Protein AF-A0A960K1B2-F1 (afdb_monomer_lite)

pLDDT: mean 84.86, std 21.16, range [22.41, 98.44]

Foldseek 3Di:
DDDDDDDDDDDDDDDDPDPDDDLVVLVVVLLVCLQVCVDPAAAFEPLVLVVQLVDLCPDDPVRHDDNVVSVCCCVVPVVVRHDYHACDPVLVVCLVVVCVVVVNDDPLSSVSRRLSRCLVVVAQEDEDPPQVSNVVSVVVNRHYYHSRRVVVVVVD

Sequence (156 aa):
MPVTGRAASTSPSTGWGGSGTCSSEAAQELFDEIAEGRLGDVHATWHCCLELYSVATRLPVEYRLSAELAARLLEEEIQTRFQIHGLPAAGRAGFFTSAAQDDVKGGRVHDFHIAEAARIGGARIVVTENRRHFSPLLRYGIRVVTAAELLKELSG

Structure (mmCIF, N/CA/C/O backbone):
data_AF-A0A960K1B2-F1
#
_entry.id   AF-A0A960K1B2-F1
#
loop_
_atom_site.group_PDB
_atom_site.id
_atom_site.type_symbol
_atom_site.label_atom_id
_atom_site.label_alt_id
_atom_site.label_comp_id
_atom_site.label_asym_id
_atom_site.label_entity_id
_atom_site.label_seq_id
_atom_site.pdbx_PDB_ins_code
_atom_site.Cartn_x
_atom_site.Cartn_y
_atom_site.Cartn_z
_atom_site.occupancy
_atom_site.B_iso_or_equiv
_atom_site.auth_seq_id
_atom_site.auth_comp_id
_atom_site.auth_asym_id
_atom_site.auth_atom_id
_atom_site.pdbx_PDB_model_num
ATOM 1 N N . MET A 1 1 ? -13.319 38.266 3.669 1.00 33.16 1 MET A N 1
ATOM 2 C CA . MET A 1 1 ? -13.815 38.253 2.276 1.00 33.16 1 MET A CA 1
ATOM 3 C C . MET A 1 1 ? -13.784 36.805 1.799 1.00 33.16 1 MET A C 1
ATOM 5 O O . MET A 1 1 ? -12.688 36.334 1.527 1.00 33.16 1 MET A O 1
ATOM 9 N N . PRO A 1 2 ? -14.899 36.053 1.800 1.00 32.31 2 PRO A N 1
ATOM 10 C CA . PRO A 1 2 ? -14.892 34.684 1.305 1.00 32.31 2 PRO A CA 1
ATOM 11 C C . PRO A 1 2 ? -15.179 34.693 -0.200 1.00 32.31 2 PRO A C 1
ATOM 13 O O . PRO A 1 2 ? -16.167 35.279 -0.639 1.00 32.31 2 PRO A O 1
ATOM 16 N N . VAL A 1 3 ? -14.324 34.045 -0.988 1.00 31.50 3 VAL A N 1
ATOM 17 C CA . VAL A 1 3 ? -14.675 33.661 -2.356 1.00 31.50 3 VAL A CA 1
ATOM 18 C C . VAL A 1 3 ? -15.148 32.219 -2.295 1.00 31.50 3 VAL A C 1
ATOM 20 O O . VAL A 1 3 ? -14.406 31.297 -1.973 1.00 31.50 3 VAL A O 1
ATOM 23 N N . THR A 1 4 ? -16.440 32.080 -2.539 1.00 36.56 4 THR A N 1
ATOM 24 C CA . THR A 1 4 ? -17.186 30.855 -2.794 1.00 36.56 4 THR A CA 1
ATOM 25 C C . THR A 1 4 ? -16.643 30.118 -4.018 1.00 36.56 4 THR A C 1
ATOM 27 O O . THR A 1 4 ? -16.502 30.726 -5.076 1.00 36.56 4 THR A O 1
ATOM 30 N N . GLY A 1 5 ? -16.450 28.804 -3.910 1.00 26.12 5 GLY A N 1
ATOM 31 C CA . GLY A 1 5 ? -16.198 27.925 -5.051 1.00 26.12 5 GLY A CA 1
ATOM 32 C C . GLY A 1 5 ? -16.707 26.516 -4.765 1.00 26.12 5 GLY A C 1
ATOM 33 O O . GLY A 1 5 ? -16.017 25.724 -4.136 1.00 26.12 5 GLY A O 1
ATOM 34 N N . ARG A 1 6 ? -17.945 26.227 -5.185 1.00 24.77 6 ARG A N 1
ATOM 35 C CA . ARG A 1 6 ? -18.517 24.872 -5.234 1.00 24.77 6 ARG A CA 1
ATOM 36 C C . ARG A 1 6 ? -17.979 24.129 -6.462 1.00 24.77 6 ARG A C 1
ATOM 38 O O . ARG A 1 6 ? -17.731 24.742 -7.495 1.00 24.77 6 ARG A O 1
ATOM 45 N N . ALA A 1 7 ? -17.850 22.815 -6.301 1.00 26.98 7 ALA A N 1
ATOM 46 C CA . ALA A 1 7 ? -17.349 21.832 -7.253 1.00 26.98 7 ALA A CA 1
ATOM 47 C C . ALA A 1 7 ? -18.007 21.862 -8.645 1.00 26.98 7 ALA A C 1
ATOM 49 O O . ALA A 1 7 ? -19.195 22.155 -8.783 1.00 26.98 7 ALA A O 1
ATOM 50 N N . ALA A 1 8 ? -17.243 21.421 -9.644 1.00 22.41 8 ALA A N 1
ATOM 51 C CA . ALA A 1 8 ? -17.762 20.887 -10.896 1.00 22.41 8 ALA A CA 1
ATOM 52 C C . ALA A 1 8 ? -16.912 19.672 -11.309 1.00 22.41 8 ALA A C 1
ATOM 54 O O . ALA A 1 8 ? -15.852 19.830 -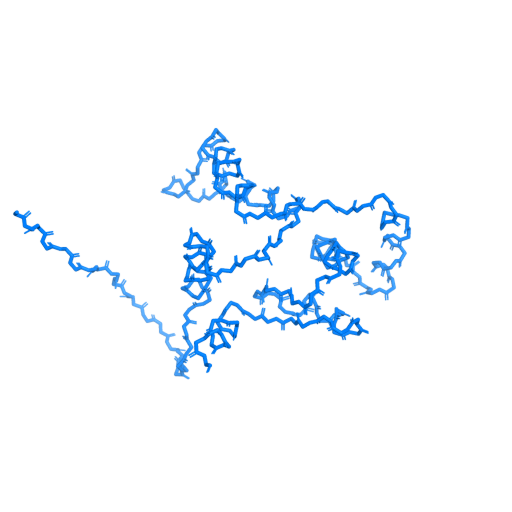11.907 1.00 22.41 8 ALA A O 1
ATOM 55 N N . SER A 1 9 ? -17.375 18.459 -10.992 1.00 28.36 9 SER A N 1
ATOM 56 C CA . SER A 1 9 ? -17.042 17.278 -11.791 1.00 28.36 9 SER A CA 1
ATOM 57 C C . SER A 1 9 ? -18.300 16.903 -12.575 1.00 28.36 9 SER A C 1
ATOM 59 O O . SER A 1 9 ? -19.344 16.550 -12.027 1.00 28.36 9 SER A O 1
ATOM 61 N N . THR A 1 10 ? -18.250 17.101 -13.887 1.00 31.25 10 THR A N 1
ATOM 62 C CA . THR A 1 10 ? -19.307 16.668 -14.798 1.00 31.25 10 THR A CA 1
ATOM 63 C C . THR A 1 10 ? -18.991 15.257 -15.265 1.00 31.25 10 THR A C 1
ATOM 65 O O . THR A 1 10 ? -18.012 15.041 -15.976 1.00 31.25 10 THR A O 1
ATOM 68 N N . SER A 1 11 ? -19.841 14.308 -14.872 1.00 30.67 11 SER A N 1
ATOM 69 C CA . SER A 1 11 ? -19.962 12.998 -15.527 1.00 30.67 11 SER A CA 1
ATOM 70 C C . SER A 1 11 ? -20.411 13.151 -16.990 1.00 30.67 11 SER A C 1
ATOM 72 O O . SER A 1 11 ? -21.024 14.163 -17.344 1.00 30.67 11 SER A O 1
ATOM 74 N N . PRO A 1 12 ? -20.211 12.112 -17.822 1.00 35.72 12 PRO A N 1
ATOM 75 C CA . PRO A 1 12 ? -21.398 11.356 -18.235 1.00 35.72 12 PRO A CA 1
ATOM 76 C C . PRO A 1 12 ? -21.231 9.819 -18.210 1.00 35.72 12 PRO A C 1
ATOM 78 O O . PRO A 1 12 ? -20.304 9.278 -18.799 1.00 35.72 12 PRO A O 1
ATOM 81 N N . SER A 1 13 ? -22.188 9.168 -17.525 1.00 35.38 13 SER A N 1
ATOM 82 C CA . SER A 1 13 ? -22.937 7.918 -17.824 1.00 35.38 13 SER A CA 1
ATOM 83 C C . SER A 1 13 ? -22.303 6.837 -18.728 1.00 35.38 13 SER A C 1
ATOM 85 O O . SER A 1 13 ? -21.841 7.137 -19.817 1.00 35.38 13 SER A O 1
ATOM 87 N N . THR A 1 14 ? -22.415 5.535 -18.435 1.00 34.28 14 THR A N 1
ATOM 88 C CA . THR A 1 14 ? -23.702 4.824 -18.287 1.00 34.28 14 THR A CA 1
ATOM 89 C C . THR A 1 14 ? -23.623 3.558 -17.421 1.00 34.28 14 THR A C 1
ATOM 91 O O . THR A 1 14 ? -22.936 2.602 -17.768 1.00 34.28 14 THR A O 1
ATOM 94 N N . GLY A 1 15 ? -24.469 3.525 -16.385 1.00 33.56 15 GLY A N 1
ATOM 95 C CA . GLY A 1 15 ? -25.252 2.343 -16.018 1.00 33.56 15 GLY A CA 1
ATOM 96 C C . GLY A 1 15 ? -24.662 1.382 -14.993 1.00 33.56 15 GLY A C 1
ATOM 97 O O . GLY A 1 15 ? -24.320 0.275 -15.369 1.00 33.56 15 GLY A O 1
ATOM 98 N N . TRP A 1 16 ? -24.700 1.732 -13.704 1.00 31.28 16 TRP A N 1
ATOM 99 C CA . TRP A 1 16 ? -24.854 0.744 -12.629 1.00 31.28 16 TRP A CA 1
ATOM 100 C C . TRP A 1 16 ? -25.781 1.310 -11.554 1.00 31.28 16 TRP A C 1
ATOM 102 O O . TRP A 1 16 ? -25.435 2.230 -10.820 1.00 31.28 16 TRP A O 1
ATOM 112 N N . GLY A 1 17 ? -26.998 0.771 -11.496 1.00 32.12 17 GLY A N 1
ATOM 113 C CA . GLY A 1 17 ? -27.854 0.899 -10.327 1.00 32.12 17 GLY A CA 1
ATOM 114 C C . GLY A 1 17 ? -27.214 0.122 -9.183 1.00 32.12 17 GLY A C 1
ATOM 115 O O . GLY A 1 17 ? -27.330 -1.096 -9.113 1.00 32.12 17 GLY A O 1
ATOM 116 N N . GLY A 1 18 ? -26.502 0.834 -8.324 1.00 38.47 18 GLY A N 1
ATOM 117 C CA . GLY A 1 18 ? -25.919 0.323 -7.096 1.00 38.47 18 GLY A CA 1
ATOM 118 C C . GLY A 1 18 ? -25.372 1.508 -6.321 1.00 38.47 18 GLY A C 1
ATOM 119 O O . GLY A 1 18 ? -24.568 2.267 -6.846 1.00 38.47 18 GLY A O 1
ATOM 120 N N . SER A 1 19 ? -25.844 1.704 -5.096 1.00 41.59 19 SER A N 1
ATOM 121 C CA . SER A 1 19 ? -25.400 2.748 -4.168 1.00 41.59 19 SER A CA 1
ATOM 122 C C . SER A 1 19 ? -23.983 2.462 -3.641 1.00 41.59 19 SER A C 1
ATOM 124 O O . SER A 1 19 ? -23.799 2.244 -2.445 1.00 41.59 19 SER A O 1
ATOM 126 N N . GLY A 1 20 ? -23.004 2.360 -4.539 1.00 44.62 20 GLY A N 1
ATOM 127 C CA . GLY A 1 20 ? -21.591 2.179 -4.224 1.00 44.62 20 GLY A CA 1
ATOM 128 C C . GLY A 1 20 ? -20.810 3.406 -4.671 1.00 44.62 20 GLY A C 1
ATOM 129 O O . GLY A 1 20 ? -20.929 3.818 -5.824 1.00 44.62 20 GLY A O 1
ATOM 130 N N . THR A 1 21 ? -20.037 3.994 -3.762 1.00 50.94 21 THR A N 1
ATOM 131 C CA . THR A 1 21 ? -19.028 5.005 -4.093 1.00 50.94 21 THR A CA 1
ATOM 132 C C . THR A 1 21 ? -18.032 4.426 -5.096 1.00 50.94 21 THR A C 1
ATOM 134 O O . THR A 1 21 ? -17.746 3.224 -5.094 1.00 50.94 21 THR A O 1
ATOM 137 N N . CYS A 1 22 ? -17.525 5.266 -6.001 1.00 57.84 22 CYS A N 1
ATOM 138 C CA . CYS A 1 22 ? -16.489 4.835 -6.936 1.00 57.84 22 CYS A CA 1
ATOM 139 C C . CYS A 1 22 ? -15.259 4.391 -6.126 1.00 57.84 22 CYS A C 1
ATOM 141 O O . CYS A 1 22 ? -14.898 5.061 -5.159 1.00 57.84 22 CYS A O 1
ATOM 143 N N . SER A 1 23 ? -14.588 3.297 -6.500 1.00 66.38 23 SER A N 1
ATOM 144 C CA . SER A 1 23 ? -13.424 2.799 -5.743 1.00 66.38 23 SER A CA 1
ATOM 145 C C . SER A 1 23 ? -12.325 3.859 -5.587 1.00 66.38 23 SER A C 1
ATOM 147 O O . SER A 1 23 ? -11.639 3.887 -4.570 1.00 66.38 23 SER A O 1
ATOM 149 N N . SER A 1 24 ? -12.196 4.776 -6.553 1.00 79.38 24 SER A N 1
ATOM 150 C CA . SER A 1 24 ? -11.276 5.914 -6.470 1.00 79.38 24 SER A CA 1
ATOM 151 C C . SER A 1 24 ? -11.684 6.952 -5.421 1.00 79.38 24 SER A C 1
ATOM 153 O O . SER A 1 24 ? -10.815 7.531 -4.784 1.00 79.38 24 SER A O 1
ATOM 155 N N . GLU A 1 25 ? -12.985 7.187 -5.238 1.00 91.56 25 GLU A N 1
ATOM 156 C CA . GLU A 1 25 ? -13.519 8.141 -4.257 1.00 91.56 25 GLU A CA 1
ATOM 157 C C . GLU A 1 25 ? -13.333 7.604 -2.837 1.00 91.56 25 GLU A C 1
ATOM 159 O O . GLU A 1 25 ? -12.766 8.287 -1.993 1.00 91.56 25 GLU A O 1
ATOM 164 N N . ALA A 1 26 ? -13.692 6.338 -2.609 1.00 93.75 26 ALA A N 1
ATOM 165 C CA . ALA A 1 26 ? -13.481 5.693 -1.317 1.00 93.75 26 ALA A CA 1
ATOM 166 C C . ALA A 1 26 ? -11.989 5.571 -0.961 1.00 93.75 26 ALA A C 1
ATOM 168 O O . ALA A 1 26 ? -11.606 5.734 0.193 1.00 93.75 26 ALA A O 1
ATOM 169 N N . ALA A 1 27 ? -11.121 5.299 -1.940 1.00 92.50 27 ALA A N 1
ATOM 170 C CA . ALA A 1 27 ? -9.681 5.305 -1.702 1.00 92.50 27 ALA A CA 1
ATOM 171 C C . ALA A 1 27 ? -9.183 6.702 -1.303 1.00 92.50 27 ALA A C 1
ATOM 173 O O . ALA A 1 27 ? -8.371 6.813 -0.390 1.00 92.50 27 ALA A O 1
ATOM 174 N N . GLN A 1 28 ? -9.676 7.755 -1.960 1.00 93.56 28 GLN A N 1
ATOM 175 C CA . GLN A 1 28 ? -9.294 9.131 -1.657 1.00 93.56 28 GLN A CA 1
ATOM 176 C C . GLN A 1 28 ? -9.754 9.560 -0.261 1.00 93.56 28 GLN A C 1
ATOM 178 O O . GLN A 1 28 ? -8.937 10.053 0.508 1.00 93.56 28 GLN A O 1
ATOM 183 N N . GLU A 1 29 ? -11.004 9.275 0.099 1.00 95.06 29 GLU A N 1
ATOM 184 C CA . GLU A 1 29 ? -11.531 9.537 1.441 1.00 95.06 29 GLU A CA 1
ATOM 185 C C . GLU A 1 29 ? -10.726 8.791 2.517 1.00 95.06 29 GLU A C 1
ATOM 187 O O . GLU A 1 29 ? -10.361 9.366 3.538 1.00 95.06 29 GLU A O 1
ATOM 192 N N . LEU A 1 30 ? -10.336 7.536 2.267 1.00 94.44 30 LEU A N 1
ATOM 193 C CA . LEU A 1 30 ? -9.467 6.805 3.189 1.00 94.44 30 LEU A CA 1
ATOM 194 C C . LEU A 1 30 ? -8.072 7.443 3.316 1.00 94.44 30 LEU A C 1
ATOM 196 O O . LEU A 1 30 ? -7.502 7.451 4.405 1.00 94.44 30 LEU A O 1
ATOM 200 N N . PHE A 1 31 ? -7.507 7.982 2.233 1.00 93.06 31 PHE A N 1
ATOM 201 C CA . PHE A 1 31 ? -6.257 8.744 2.312 1.00 93.06 31 PHE A CA 1
ATOM 202 C C . PHE A 1 31 ? -6.421 10.043 3.108 1.00 93.06 31 PHE A C 1
ATOM 204 O O . PHE A 1 31 ? -5.491 10.399 3.832 1.00 93.06 31 PHE A O 1
ATOM 211 N N . ASP A 1 32 ? -7.576 10.706 3.035 1.00 94.31 32 ASP A N 1
ATOM 212 C CA . ASP A 1 32 ? -7.877 11.893 3.842 1.00 94.31 32 ASP A CA 1
ATOM 213 C C . ASP A 1 32 ? -7.939 11.538 5.340 1.00 94.31 32 ASP A C 1
ATOM 215 O O . ASP A 1 32 ? -7.280 12.186 6.153 1.00 94.31 32 ASP A O 1
ATOM 219 N N . GLU A 1 33 ? -8.601 10.433 5.711 1.00 94.81 33 GLU A N 1
ATOM 220 C CA . GLU A 1 33 ? -8.602 9.902 7.088 1.00 94.81 33 GLU A CA 1
ATOM 221 C C . GLU A 1 33 ? -7.180 9.668 7.632 1.00 94.81 33 GLU A C 1
ATOM 223 O O . GLU A 1 33 ? -6.874 9.976 8.789 1.00 94.81 33 GLU A O 1
ATOM 228 N N . ILE A 1 34 ? -6.288 9.135 6.790 1.00 94.31 34 ILE A N 1
ATOM 229 C CA . ILE A 1 34 ? -4.875 8.919 7.131 1.00 94.31 34 ILE A CA 1
ATOM 230 C C . ILE A 1 34 ? -4.141 10.253 7.257 1.00 94.31 34 ILE A C 1
ATOM 232 O O . ILE A 1 34 ? -3.389 10.460 8.211 1.00 94.31 34 ILE A O 1
ATOM 236 N N . ALA A 1 35 ? -4.351 11.165 6.309 1.00 92.31 35 ALA A N 1
ATOM 237 C CA . ALA A 1 35 ? -3.703 12.468 6.289 1.00 92.31 35 ALA A CA 1
ATOM 238 C C . ALA A 1 35 ? -4.072 13.317 7.510 1.00 92.31 35 ALA A C 1
ATOM 240 O O . ALA A 1 35 ? -3.223 14.047 8.023 1.00 92.31 35 ALA A O 1
ATOM 241 N N . GLU A 1 36 ? -5.301 13.178 7.997 1.00 92.94 36 GLU A N 1
ATOM 242 C CA . GLU A 1 36 ? -5.812 13.863 9.182 1.00 92.94 36 GLU A CA 1
ATOM 243 C C . GLU A 1 36 ? -5.503 13.115 10.492 1.00 92.94 36 GLU A C 1
ATOM 245 O O . GLU A 1 36 ? -5.881 13.569 11.573 1.00 92.94 36 GLU A O 1
ATOM 250 N N . GLY A 1 37 ? -4.784 11.989 10.422 1.00 90.88 37 GLY A N 1
ATOM 251 C CA . GLY A 1 37 ? -4.330 11.230 11.588 1.00 90.88 37 GLY A CA 1
ATOM 252 C C . GLY A 1 37 ? -5.445 10.489 12.326 1.00 90.88 37 GLY A C 1
ATOM 253 O O . GLY A 1 37 ? -5.266 10.114 13.485 1.00 90.88 37 GLY A O 1
ATOM 254 N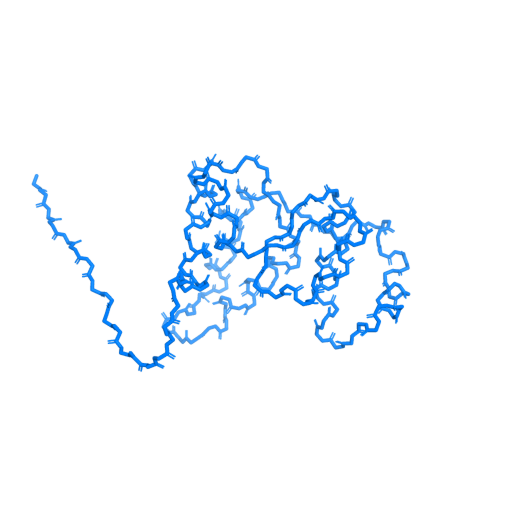 N . ARG A 1 38 ? -6.596 10.266 11.679 1.00 91.50 38 ARG A N 1
ATOM 255 C CA . ARG A 1 38 ? -7.722 9.519 12.265 1.00 91.50 38 ARG A CA 1
ATOM 256 C C . ARG A 1 38 ? -7.489 8.008 12.262 1.00 91.50 38 ARG A C 1
ATOM 258 O O . ARG A 1 38 ? -8.115 7.289 13.038 1.00 91.50 38 ARG A O 1
ATOM 265 N N . LEU A 1 39 ? -6.522 7.537 11.472 1.00 89.12 39 LEU A N 1
ATOM 266 C CA . LEU A 1 39 ? -6.023 6.162 11.481 1.00 89.12 39 LEU A CA 1
ATOM 267 C C . LEU A 1 39 ? -4.587 6.112 12.022 1.00 89.12 39 LEU A C 1
ATOM 269 O O . LEU A 1 39 ? -3.649 6.546 11.363 1.00 89.12 39 LEU A O 1
ATOM 273 N N . GLY A 1 40 ? -4.424 5.584 13.241 1.00 73.62 40 GLY A N 1
ATOM 274 C CA . GLY A 1 40 ? -3.169 5.665 14.006 1.00 73.62 40 GLY A CA 1
ATOM 275 C C . GLY A 1 40 ? -2.151 4.533 13.805 1.00 73.62 40 GLY A C 1
ATOM 276 O O . GLY A 1 40 ? -1.093 4.581 14.423 1.00 73.62 40 GLY A O 1
ATOM 277 N N . ASP A 1 41 ? -2.447 3.519 12.985 1.00 89.50 41 ASP A N 1
ATOM 278 C CA . ASP A 1 41 ? -1.564 2.358 12.764 1.00 89.50 41 ASP A CA 1
ATOM 279 C C . ASP A 1 41 ? -1.674 1.869 11.313 1.00 89.50 41 ASP A C 1
ATOM 281 O O . ASP A 1 41 ? -2.308 0.857 11.001 1.00 89.50 41 ASP A O 1
ATOM 285 N N . VAL A 1 42 ? -1.140 2.673 10.390 1.00 95.06 42 VAL A N 1
ATOM 286 C CA . VAL A 1 42 ? -1.184 2.391 8.952 1.00 95.06 42 VAL A CA 1
ATOM 287 C C . VAL A 1 42 ? 0.181 1.987 8.420 1.00 95.06 42 VAL A C 1
ATOM 289 O O . VAL A 1 42 ? 1.216 2.601 8.689 1.00 95.06 42 VAL A O 1
ATOM 292 N N . HIS A 1 43 ? 0.164 0.918 7.631 1.00 95.69 43 HIS A N 1
ATOM 293 C CA . HIS A 1 43 ? 1.353 0.265 7.115 1.00 95.69 43 HIS A CA 1
ATOM 294 C C . HIS A 1 43 ? 1.269 0.185 5.599 1.00 95.69 43 HIS A C 1
ATOM 296 O O . HIS A 1 43 ? 0.211 -0.096 5.038 1.00 95.69 43 HIS A O 1
ATOM 302 N N . ALA A 1 44 ? 2.407 0.356 4.942 1.00 95.19 44 ALA A N 1
ATOM 303 C CA . ALA A 1 44 ? 2.557 0.045 3.531 1.00 95.19 44 ALA A CA 1
ATOM 304 C C . ALA A 1 44 ? 3.818 -0.786 3.331 1.00 95.19 44 ALA A C 1
ATOM 306 O O . ALA A 1 44 ? 4.736 -0.779 4.155 1.00 95.19 44 ALA A O 1
ATOM 307 N N . THR A 1 45 ? 3.877 -1.524 2.227 1.00 95.06 45 THR A N 1
ATOM 308 C CA . THR A 1 45 ? 5.108 -2.237 1.892 1.00 95.06 45 THR A CA 1
ATOM 309 C C . THR A 1 45 ? 6.022 -1.354 1.057 1.00 95.06 45 THR A C 1
ATOM 311 O O . THR A 1 45 ? 5.552 -0.514 0.291 1.00 95.06 45 THR A O 1
ATOM 314 N N . TRP A 1 46 ? 7.333 -1.584 1.133 1.00 94.75 46 TRP A N 1
ATOM 315 C CA . TRP A 1 46 ? 8.301 -0.915 0.261 1.00 94.75 46 TRP A CA 1
ATOM 316 C C . TRP A 1 46 ? 7.955 -1.107 -1.220 1.00 94.75 46 TRP A C 1
ATOM 318 O O . TRP A 1 46 ? 8.157 -0.218 -2.040 1.00 94.75 46 TRP A O 1
ATOM 328 N N . HIS A 1 47 ? 7.381 -2.263 -1.563 1.00 93.94 47 HIS A N 1
ATOM 329 C CA . HIS A 1 47 ? 6.947 -2.563 -2.921 1.00 93.94 47 HIS A CA 1
ATOM 330 C C . HIS A 1 47 ? 5.810 -1.638 -3.388 1.00 93.94 47 HIS A C 1
ATOM 332 O O . HIS A 1 47 ? 5.891 -1.121 -4.499 1.00 93.94 47 HIS A O 1
ATOM 338 N N . CYS A 1 48 ? 4.855 -1.297 -2.515 1.00 95.38 48 CYS A N 1
ATOM 339 C CA . CYS A 1 48 ? 3.821 -0.298 -2.814 1.00 95.38 48 CYS A CA 1
ATOM 340 C C . CYS A 1 48 ? 4.424 1.082 -3.134 1.00 95.38 48 CYS A C 1
ATOM 342 O O . CYS A 1 48 ? 3.959 1.758 -4.048 1.00 95.38 48 CYS A O 1
ATOM 344 N N . CYS A 1 49 ? 5.490 1.490 -2.434 1.00 97.06 49 CYS A N 1
ATOM 345 C CA . CYS A 1 49 ? 6.196 2.741 -2.731 1.00 97.06 49 CYS A CA 1
ATOM 346 C C . CYS A 1 49 ? 6.844 2.718 -4.125 1.00 97.06 49 CYS A C 1
ATOM 348 O O . CYS A 1 49 ? 6.761 3.698 -4.865 1.00 97.06 49 CYS A O 1
ATOM 350 N N . LEU A 1 50 ? 7.464 1.592 -4.503 1.00 96.38 50 LEU A N 1
ATOM 351 C CA . LEU A 1 50 ? 8.069 1.418 -5.829 1.00 96.38 50 LEU A CA 1
ATOM 352 C C . LEU A 1 50 ? 7.018 1.462 -6.944 1.00 96.38 50 LEU A C 1
ATOM 354 O O . LEU A 1 50 ? 7.245 2.086 -7.982 1.00 96.38 50 LEU A O 1
ATOM 358 N N . GLU A 1 51 ? 5.868 0.822 -6.731 1.00 95.56 51 GLU A N 1
ATOM 359 C CA . GLU A 1 51 ? 4.757 0.867 -7.681 1.00 95.56 51 GLU A CA 1
ATOM 360 C C . GLU A 1 51 ? 4.191 2.277 -7.817 1.00 95.56 51 GLU A C 1
ATOM 362 O O . GLU A 1 51 ? 4.046 2.757 -8.942 1.00 95.56 51 GLU A O 1
ATOM 367 N N . LEU A 1 52 ? 3.948 2.973 -6.702 1.00 96.06 52 LEU A N 1
ATOM 368 C CA . LEU A 1 52 ? 3.464 4.352 -6.721 1.00 96.06 52 LEU A CA 1
ATOM 369 C C . LEU A 1 52 ? 4.429 5.268 -7.483 1.00 96.06 52 LEU A C 1
ATOM 371 O O . LEU A 1 52 ? 3.989 6.013 -8.357 1.00 96.06 52 LEU A O 1
ATOM 375 N N . TYR A 1 53 ? 5.738 5.165 -7.233 1.00 98.00 53 TYR A N 1
ATOM 376 C CA . TYR A 1 53 ? 6.749 5.905 -7.992 1.00 98.00 53 TYR A CA 1
ATOM 377 C C . TYR A 1 53 ? 6.664 5.613 -9.496 1.00 98.00 53 TYR A C 1
ATOM 379 O O . TYR A 1 53 ? 6.614 6.521 -10.331 1.00 98.00 53 TYR A O 1
ATOM 387 N N . SER A 1 54 ? 6.644 4.324 -9.852 1.00 97.50 54 SER A N 1
ATOM 388 C CA . SER A 1 54 ? 6.614 3.875 -11.243 1.00 97.50 54 SER A CA 1
ATOM 389 C C . SER A 1 54 ? 5.349 4.336 -11.966 1.00 97.50 54 SER A C 1
ATOM 391 O O . SER A 1 54 ? 5.415 4.693 -13.141 1.00 97.50 54 SER A O 1
ATOM 393 N N . VAL A 1 55 ? 4.198 4.316 -11.293 1.00 96.19 55 VAL A N 1
ATOM 394 C CA . VAL A 1 55 ? 2.923 4.772 -11.854 1.00 96.19 55 VAL A CA 1
ATOM 395 C C . VAL A 1 55 ? 2.936 6.287 -12.002 1.00 96.19 55 VAL A C 1
ATOM 397 O O . VAL A 1 55 ? 2.752 6.777 -13.115 1.00 96.19 55 VAL A O 1
ATOM 400 N N . ALA A 1 56 ? 3.228 7.027 -10.930 1.00 96.75 56 ALA A N 1
ATOM 401 C CA . ALA A 1 56 ? 3.180 8.489 -10.911 1.00 96.75 56 ALA A CA 1
ATOM 402 C C . ALA A 1 56 ? 4.068 9.132 -11.990 1.00 96.75 56 ALA A C 1
ATOM 404 O O . ALA A 1 56 ? 3.705 10.150 -12.579 1.00 96.75 56 ALA A O 1
ATOM 405 N N . THR A 1 57 ? 5.198 8.502 -12.312 1.00 98.06 57 THR A N 1
ATOM 406 C CA . THR A 1 57 ? 6.142 8.970 -13.342 1.00 98.06 57 THR A CA 1
ATOM 407 C C . THR A 1 57 ? 5.802 8.514 -14.767 1.00 98.06 57 THR A C 1
ATOM 409 O O . THR A 1 57 ? 6.435 8.961 -15.727 1.00 98.06 57 THR A O 1
ATOM 412 N N . ARG A 1 58 ? 4.794 7.649 -14.949 1.00 97.62 58 ARG A N 1
ATOM 413 C CA . ARG A 1 58 ? 4.374 7.106 -16.257 1.00 97.62 58 ARG A CA 1
ATOM 414 C C . ARG A 1 58 ? 2.935 7.423 -16.654 1.00 97.62 58 ARG A C 1
ATOM 416 O O . ARG A 1 58 ? 2.529 7.037 -17.751 1.00 97.62 58 ARG A O 1
ATOM 423 N N . LEU A 1 59 ? 2.187 8.139 -15.818 1.00 93.88 59 LEU A N 1
ATOM 424 C CA . LEU A 1 59 ? 0.834 8.601 -16.135 1.00 93.88 59 LEU A CA 1
ATOM 425 C C . LEU A 1 59 ? 0.778 9.422 -17.449 1.00 93.88 59 LEU A C 1
ATOM 427 O O . LEU A 1 59 ? 1.823 9.851 -17.969 1.00 93.88 59 LEU A O 1
ATOM 431 N N . PRO A 1 60 ? -0.427 9.639 -18.015 1.00 96.00 60 PRO A N 1
ATOM 432 C CA . PRO A 1 60 ? -0.647 10.624 -19.077 1.00 96.00 60 PRO A CA 1
ATOM 433 C C . PRO A 1 60 ? -0.045 11.988 -18.724 1.00 96.00 60 PRO A C 1
ATOM 435 O O . PRO A 1 60 ? 0.105 12.312 -17.547 1.00 96.00 60 PRO A O 1
ATOM 438 N N . VAL A 1 61 ? 0.357 12.761 -19.735 1.00 93.38 61 VAL A N 1
ATOM 439 C CA . VAL A 1 61 ? 1.224 13.942 -19.557 1.00 93.38 61 VAL A CA 1
ATOM 440 C C . VAL A 1 61 ? 0.636 14.974 -18.591 1.00 93.38 61 VAL A C 1
ATOM 442 O O . VAL A 1 61 ? 1.373 15.592 -17.835 1.00 93.38 61 VAL A O 1
ATOM 445 N N . GLU A 1 62 ? -0.685 15.104 -18.569 1.00 94.06 62 GLU A N 1
ATOM 446 C CA . GLU A 1 62 ? -1.454 16.008 -17.720 1.00 94.06 62 GLU A CA 1
ATOM 447 C C . GLU A 1 62 ? -1.476 15.609 -16.231 1.00 94.06 62 GLU A C 1
ATOM 449 O O . GLU A 1 62 ? -1.742 16.454 -15.381 1.00 94.06 62 GLU A O 1
ATOM 454 N N . TYR A 1 63 ? -1.159 14.350 -15.905 1.00 93.06 63 TYR A N 1
ATOM 455 C CA . TYR A 1 63 ? -1.128 13.813 -14.535 1.00 93.06 63 TYR A CA 1
ATOM 456 C C . TYR A 1 63 ? 0.255 13.295 -14.121 1.00 93.06 63 TYR A C 1
ATOM 458 O O . TYR A 1 63 ? 0.455 12.873 -12.982 1.00 93.06 63 TYR A O 1
ATOM 466 N N . ARG A 1 64 ? 1.212 13.275 -15.051 1.00 97.00 64 ARG A N 1
ATOM 467 C CA . ARG A 1 64 ? 2.548 12.729 -14.832 1.00 97.00 64 ARG A CA 1
ATOM 468 C C . ARG A 1 64 ? 3.352 13.628 -13.906 1.00 97.00 64 ARG A C 1
ATOM 470 O O . ARG A 1 64 ? 3.569 14.801 -14.200 1.00 97.00 64 ARG A O 1
ATOM 477 N N . LEU A 1 65 ? 3.881 13.042 -12.840 1.00 97.75 65 LEU A N 1
ATOM 478 C CA . LEU A 1 65 ? 4.850 13.709 -11.982 1.00 97.75 65 LEU A CA 1
ATOM 479 C C . LEU A 1 65 ? 6.256 13.586 -12.575 1.00 97.75 65 LEU A C 1
ATOM 481 O O . LEU A 1 65 ? 6.600 12.579 -13.203 1.00 97.75 65 LEU A O 1
ATOM 485 N N . SER A 1 66 ? 7.094 14.596 -12.334 1.00 98.00 66 SER A N 1
ATOM 486 C CA . SER A 1 66 ? 8.533 14.429 -12.532 1.00 98.00 66 SER A CA 1
ATOM 487 C C . SER A 1 66 ? 9.084 13.404 -11.534 1.00 98.00 66 SER A C 1
ATOM 489 O O . SER A 1 66 ? 8.472 13.130 -10.497 1.00 98.00 66 SER A O 1
ATOM 491 N N . ALA A 1 67 ? 10.257 12.847 -11.835 1.00 98.12 67 ALA A N 1
ATOM 492 C CA . ALA A 1 67 ? 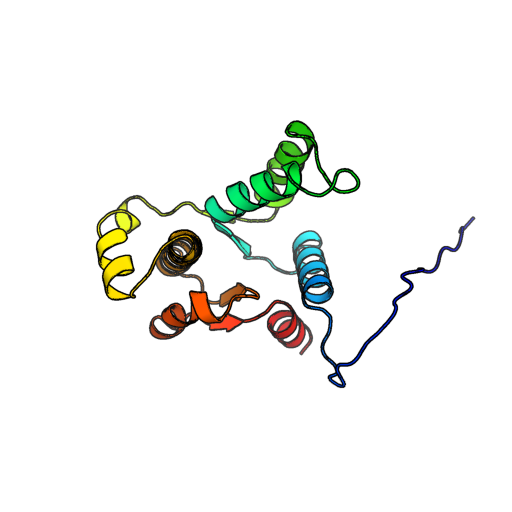10.951 11.921 -10.945 1.00 98.12 67 ALA A CA 1
ATOM 493 C C . ALA A 1 67 ? 11.196 12.535 -9.555 1.00 98.12 67 ALA A C 1
ATOM 495 O O . ALA A 1 67 ? 11.030 11.860 -8.540 1.00 98.12 67 ALA A O 1
ATOM 496 N N . GLU A 1 68 ? 11.545 13.821 -9.515 1.00 98.44 68 GLU A N 1
ATOM 497 C CA . GLU A 1 68 ? 11.804 14.583 -8.294 1.00 98.44 68 GLU A CA 1
ATOM 498 C C . GLU A 1 68 ? 10.524 14.783 -7.482 1.00 98.44 68 GLU A C 1
ATOM 500 O O . GLU A 1 68 ? 10.521 14.566 -6.273 1.00 98.44 68 GLU A O 1
ATOM 505 N N . LEU A 1 69 ? 9.417 15.158 -8.130 1.00 98.12 69 LEU A N 1
ATOM 506 C CA . LEU A 1 69 ? 8.149 15.364 -7.432 1.00 98.12 69 LEU A CA 1
ATOM 507 C C . LEU A 1 69 ? 7.564 14.045 -6.909 1.00 98.12 69 LEU A C 1
ATOM 509 O O . LEU A 1 69 ? 7.026 14.017 -5.807 1.00 98.12 69 LEU A O 1
ATOM 513 N N . ALA A 1 70 ? 7.713 12.947 -7.653 1.00 98.25 70 ALA A N 1
ATOM 514 C CA . ALA A 1 70 ? 7.316 11.619 -7.189 1.00 98.25 70 ALA A CA 1
ATOM 515 C C . ALA A 1 70 ? 8.151 11.149 -5.983 1.00 98.25 70 ALA A C 1
ATOM 517 O O . ALA A 1 70 ? 7.603 10.549 -5.059 1.00 98.25 70 ALA A O 1
ATOM 518 N N . ALA A 1 71 ? 9.458 11.440 -5.965 1.00 98.31 71 ALA A N 1
ATOM 519 C CA . ALA A 1 71 ? 10.312 11.153 -4.811 1.00 98.31 71 ALA A CA 1
ATOM 520 C C . ALA A 1 71 ? 9.876 11.965 -3.584 1.00 98.31 71 ALA A C 1
ATOM 522 O O . ALA A 1 71 ? 9.651 11.389 -2.523 1.00 98.31 71 ALA A O 1
ATOM 523 N N . ARG A 1 72 ? 9.647 13.274 -3.755 1.00 98.12 72 ARG A N 1
ATOM 524 C CA . ARG A 1 72 ? 9.139 14.142 -2.683 1.00 98.12 72 ARG A CA 1
ATOM 525 C C . ARG A 1 72 ? 7.794 13.672 -2.145 1.00 98.12 72 ARG A C 1
ATOM 527 O O . ARG A 1 72 ? 7.639 13.582 -0.939 1.00 98.12 72 ARG A O 1
ATOM 534 N N . LEU A 1 73 ? 6.852 13.295 -3.011 1.00 96.19 73 LEU A N 1
ATOM 535 C CA . LEU A 1 73 ? 5.576 12.709 -2.587 1.00 96.19 73 LEU A CA 1
ATOM 536 C C . LEU A 1 73 ? 5.790 11.481 -1.684 1.00 96.19 73 LEU A C 1
ATOM 538 O O . LEU A 1 73 ? 5.157 11.351 -0.641 1.00 96.19 73 LEU A O 1
ATOM 542 N N . LEU A 1 74 ? 6.690 10.572 -2.059 1.00 97.56 74 LEU A N 1
ATOM 543 C CA . LEU A 1 74 ? 6.950 9.369 -1.269 1.00 97.56 74 LEU A CA 1
ATOM 544 C C . LEU A 1 74 ? 7.643 9.662 0.060 1.00 97.56 74 LEU A C 1
ATOM 546 O O . LEU A 1 74 ? 7.291 9.056 1.068 1.00 97.56 74 LEU A O 1
ATOM 550 N N . GLU A 1 75 ? 8.638 10.539 0.064 1.00 97.06 75 GLU A N 1
ATOM 551 C CA . GLU A 1 75 ? 9.445 10.836 1.250 1.00 97.06 75 GLU A CA 1
ATOM 552 C C . GLU A 1 75 ? 8.721 11.773 2.222 1.00 97.06 75 GLU A C 1
ATOM 554 O O . GLU A 1 75 ? 8.709 11.518 3.423 1.00 97.06 75 GLU A O 1
ATOM 559 N N . GLU A 1 76 ? 8.085 12.829 1.712 1.00 96.50 76 GLU A N 1
ATOM 560 C CA . GLU A 1 76 ? 7.443 13.870 2.519 1.00 96.50 76 GLU A CA 1
ATOM 561 C C . GLU A 1 76 ? 6.011 13.491 2.909 1.00 96.50 76 GLU A C 1
ATOM 563 O O . GLU A 1 76 ? 5.586 13.818 4.017 1.00 96.50 76 GLU A O 1
ATOM 568 N N . GLU A 1 77 ? 5.267 12.776 2.052 1.00 94.19 77 GLU A N 1
ATOM 569 C CA . GLU A 1 77 ? 3.852 12.488 2.323 1.00 94.19 77 GLU A CA 1
ATOM 570 C C . GLU A 1 77 ? 3.585 11.054 2.779 1.00 94.19 77 GLU A C 1
ATOM 572 O O . GLU A 1 77 ? 2.870 10.841 3.761 1.00 94.19 77 GLU A O 1
ATOM 577 N N . ILE A 1 78 ? 4.153 10.064 2.085 1.00 95.25 78 ILE A N 1
ATOM 578 C CA . ILE A 1 78 ? 3.872 8.651 2.371 1.00 95.25 78 ILE A CA 1
ATOM 579 C C . ILE A 1 78 ? 4.698 8.156 3.561 1.00 95.25 78 ILE A C 1
ATOM 581 O O . ILE A 1 78 ? 4.136 7.638 4.522 1.00 95.25 78 ILE A O 1
ATOM 585 N N . GLN A 1 79 ? 6.018 8.340 3.547 1.00 95.38 79 GLN A N 1
ATOM 586 C CA . GLN A 1 79 ? 6.903 7.843 4.611 1.00 95.38 79 GLN A CA 1
ATOM 587 C C . GLN A 1 79 ? 6.706 8.546 5.961 1.00 95.38 79 GLN A C 1
ATOM 589 O O . GLN A 1 79 ? 7.085 7.999 6.993 1.00 95.38 79 GLN A O 1
ATOM 594 N N . THR A 1 80 ? 6.100 9.734 5.975 1.00 94.31 80 THR A N 1
ATOM 595 C CA . THR A 1 80 ? 5.775 10.461 7.211 1.00 94.31 80 THR A CA 1
ATOM 596 C C . THR A 1 80 ? 4.474 9.992 7.861 1.00 94.31 80 THR A C 1
ATOM 598 O O . THR A 1 80 ? 4.291 10.206 9.058 1.00 94.31 80 THR A O 1
ATOM 601 N N . ARG A 1 81 ? 3.580 9.345 7.101 1.00 94.62 81 ARG A N 1
ATOM 602 C CA . ARG A 1 81 ? 2.252 8.903 7.568 1.00 94.62 81 ARG A CA 1
ATOM 603 C C . ARG A 1 81 ? 2.119 7.393 7.695 1.00 94.62 81 ARG A C 1
ATOM 605 O O . ARG A 1 81 ? 1.341 6.924 8.517 1.00 94.62 81 ARG A O 1
ATOM 612 N N . PHE A 1 82 ? 2.878 6.635 6.909 1.00 95.75 82 PHE A N 1
ATOM 613 C CA . PHE A 1 82 ? 2.852 5.177 6.907 1.00 95.75 82 PHE A CA 1
ATOM 614 C C . PHE A 1 82 ? 4.132 4.602 7.494 1.00 95.75 82 PHE A C 1
ATOM 616 O O . PHE A 1 82 ? 5.240 5.023 7.160 1.00 95.75 82 PHE A O 1
ATOM 623 N N . GLN A 1 83 ? 3.992 3.537 8.278 1.00 95.12 83 GLN A N 1
ATOM 624 C CA . GLN A 1 83 ? 5.128 2.678 8.576 1.00 95.12 83 GLN A CA 1
ATOM 625 C C . GLN A 1 83 ? 5.442 1.822 7.347 1.00 95.12 83 GLN A C 1
ATOM 627 O O . GLN A 1 83 ? 4.610 1.021 6.908 1.00 95.12 83 GLN A O 1
ATOM 632 N N . ILE A 1 84 ? 6.641 1.982 6.784 1.00 94.94 84 ILE A N 1
ATOM 633 C CA . ILE A 1 84 ? 7.030 1.280 5.559 1.00 94.94 84 ILE A CA 1
ATOM 634 C C . ILE A 1 84 ? 7.822 0.014 5.870 1.00 94.94 84 ILE A C 1
ATOM 636 O O . ILE A 1 84 ? 8.868 0.056 6.516 1.00 94.94 84 ILE A O 1
ATOM 640 N N . HIS A 1 85 ? 7.347 -1.113 5.340 1.00 92.19 85 HIS A N 1
ATOM 641 C CA . HIS A 1 85 ? 7.909 -2.436 5.605 1.00 92.19 85 HIS A CA 1
ATOM 642 C C . HIS A 1 85 ? 8.410 -3.108 4.326 1.00 92.19 85 HIS A C 1
ATOM 644 O O . HIS A 1 85 ? 7.688 -3.250 3.341 1.00 92.19 85 HIS A O 1
ATOM 650 N N . GLY A 1 86 ? 9.655 -3.575 4.320 1.00 90.00 86 GLY A N 1
ATOM 651 C CA . GLY A 1 86 ? 10.110 -4.543 3.318 1.00 90.00 86 GLY A CA 1
ATOM 652 C C . GLY A 1 86 ? 9.708 -5.968 3.703 1.00 90.00 86 GLY A C 1
ATOM 653 O O . GLY A 1 86 ? 9.339 -6.222 4.847 1.00 90.00 86 GLY A O 1
ATOM 654 N N . LEU A 1 87 ? 9.865 -6.931 2.789 1.00 88.19 87 LEU A N 1
ATOM 655 C CA . LEU A 1 87 ? 9.847 -8.338 3.189 1.00 88.19 87 LEU A CA 1
ATOM 656 C C . LEU A 1 87 ? 11.101 -8.616 4.046 1.00 88.19 87 LEU A C 1
ATOM 658 O O . LEU A 1 87 ? 12.232 -8.489 3.535 1.00 88.19 87 LEU A O 1
ATOM 662 N N . PRO A 1 88 ? 10.940 -8.969 5.338 1.00 84.56 88 PRO A N 1
ATOM 663 C CA . PRO A 1 88 ? 12.074 -9.201 6.220 1.00 84.56 88 PRO A CA 1
ATOM 664 C C . PRO A 1 88 ? 12.895 -10.389 5.721 1.00 84.56 88 PRO A C 1
ATOM 666 O O . PRO A 1 88 ? 12.376 -11.277 5.045 1.00 84.56 88 PRO A O 1
ATOM 669 N N . ALA A 1 89 ? 14.184 -10.430 6.066 1.00 85.50 89 ALA A N 1
ATOM 670 C CA . ALA A 1 89 ? 15.101 -11.467 5.584 1.00 85.50 89 ALA A CA 1
ATOM 671 C C . ALA A 1 89 ? 14.576 -12.893 5.838 1.00 85.50 89 ALA A C 1
ATOM 673 O O . ALA A 1 89 ? 14.667 -13.743 4.955 1.00 85.50 89 ALA A O 1
ATOM 674 N N . ALA A 1 90 ? 13.945 -13.120 6.995 1.00 78.88 90 ALA A N 1
ATOM 675 C CA . ALA A 1 90 ? 13.314 -14.391 7.345 1.00 78.88 90 ALA A CA 1
ATOM 676 C C . ALA A 1 90 ? 12.182 -14.799 6.383 1.00 78.88 90 ALA A C 1
ATOM 678 O O . ALA A 1 90 ? 12.017 -15.980 6.108 1.00 78.88 90 ALA A O 1
ATOM 679 N N . GLY A 1 91 ? 11.440 -13.833 5.831 1.00 80.44 91 GLY A N 1
ATOM 680 C CA . GLY A 1 91 ? 10.375 -14.076 4.855 1.00 80.44 91 GLY A CA 1
ATOM 681 C C . GLY A 1 91 ? 10.870 -14.345 3.435 1.00 80.44 91 GLY A C 1
ATOM 682 O O . GLY A 1 91 ? 10.111 -14.836 2.609 1.00 80.44 91 GLY A O 1
ATOM 683 N N . ARG A 1 92 ? 12.137 -14.036 3.129 1.00 87.94 92 ARG A N 1
ATOM 684 C CA . ARG A 1 92 ? 12.722 -14.289 1.799 1.00 87.94 92 ARG A CA 1
ATOM 685 C C . ARG A 1 92 ? 13.042 -15.767 1.605 1.00 87.94 92 ARG A C 1
ATOM 687 O O . ARG A 1 92 ? 12.913 -16.290 0.499 1.00 87.94 92 ARG A O 1
ATOM 694 N N . ALA A 1 93 ? 13.452 -16.442 2.679 1.00 87.31 93 ALA A N 1
ATOM 695 C CA . ALA A 1 93 ? 13.672 -17.879 2.669 1.00 87.31 93 ALA A CA 1
ATOM 696 C C . ALA A 1 93 ? 12.332 -18.601 2.460 1.00 87.31 93 ALA A C 1
ATOM 698 O O . ALA A 1 93 ? 11.396 -18.428 3.231 1.00 87.31 93 ALA A O 1
ATOM 699 N N . GLY A 1 94 ? 12.229 -19.395 1.392 1.00 89.38 94 GLY A N 1
ATOM 700 C CA . GLY A 1 94 ? 11.003 -20.125 1.058 1.00 89.38 94 GLY A CA 1
ATOM 701 C C . GLY A 1 94 ? 9.918 -19.302 0.357 1.00 89.38 94 GLY A C 1
ATOM 702 O O . GLY A 1 94 ? 8.919 -19.889 -0.040 1.00 89.38 94 GLY A O 1
ATOM 703 N N . PHE A 1 95 ? 10.121 -17.999 0.115 1.00 93.38 95 PHE A N 1
ATOM 704 C CA . PHE A 1 95 ? 9.141 -17.138 -0.565 1.00 93.38 95 PHE A CA 1
ATOM 705 C C . PHE A 1 95 ? 8.644 -17.739 -1.886 1.00 93.38 95 PHE A C 1
ATOM 707 O O . PHE A 1 95 ? 7.444 -17.901 -2.091 1.00 93.38 95 PHE A O 1
ATOM 714 N N . PHE A 1 96 ? 9.567 -18.132 -2.768 1.00 94.81 96 PHE A N 1
ATOM 715 C CA . PHE A 1 96 ? 9.210 -18.722 -4.061 1.00 94.81 96 PHE A CA 1
ATOM 716 C C . PHE A 1 96 ? 8.599 -20.120 -3.934 1.00 94.81 96 PHE A C 1
ATOM 718 O O . PHE A 1 96 ? 7.775 -20.495 -4.762 1.00 94.81 96 PHE A O 1
ATOM 725 N N . THR A 1 97 ? 8.954 -20.871 -2.888 1.00 94.44 97 THR A N 1
ATOM 726 C CA . THR A 1 97 ? 8.317 -22.158 -2.587 1.00 94.44 97 THR A CA 1
ATOM 727 C C . THR A 1 97 ? 6.851 -21.948 -2.221 1.00 94.44 97 THR A C 1
ATOM 729 O O . THR A 1 97 ? 5.986 -22.593 -2.807 1.00 94.44 97 THR A O 1
ATOM 732 N N . SER A 1 98 ? 6.558 -21.005 -1.323 1.00 91.62 98 SER A N 1
ATOM 733 C CA . SER A 1 98 ? 5.187 -20.640 -0.952 1.00 91.62 98 SER A CA 1
ATOM 734 C C . SER A 1 98 ? 4.411 -20.070 -2.144 1.00 91.62 98 SER A C 1
ATOM 736 O O . SER A 1 98 ? 3.271 -20.458 -2.380 1.00 91.62 98 SER A O 1
ATOM 738 N N . ALA A 1 99 ? 5.043 -19.215 -2.955 1.00 94.00 99 ALA A N 1
ATOM 739 C CA . ALA A 1 99 ? 4.434 -18.664 -4.165 1.00 94.00 99 ALA A CA 1
ATOM 740 C C . ALA A 1 99 ? 4.043 -19.771 -5.160 1.00 94.00 99 ALA A C 1
ATOM 742 O O . ALA A 1 99 ? 2.956 -19.740 -5.733 1.00 94.00 99 ALA A O 1
ATOM 743 N N . ALA A 1 100 ? 4.908 -20.773 -5.344 1.00 94.69 100 ALA A N 1
ATOM 744 C CA . ALA A 1 100 ? 4.620 -21.922 -6.195 1.00 94.69 100 ALA A CA 1
ATOM 745 C C . ALA A 1 100 ? 3.487 -22.795 -5.629 1.00 94.69 100 ALA A C 1
ATOM 747 O O . ALA A 1 100 ? 2.636 -23.247 -6.391 1.00 94.69 100 ALA A O 1
ATOM 748 N N . GLN A 1 101 ? 3.444 -23.001 -4.307 1.00 92.19 101 GLN A N 1
ATOM 749 C CA . GLN A 1 101 ? 2.358 -23.728 -3.634 1.00 92.19 101 GLN A CA 1
ATOM 750 C C . GLN A 1 101 ? 0.996 -23.044 -3.819 1.00 92.19 101 GLN A C 1
ATOM 752 O O . GLN A 1 101 ? -0.011 -23.729 -3.977 1.00 92.19 101 GLN A O 1
ATOM 757 N N . ASP A 1 102 ? 0.977 -21.711 -3.865 1.00 89.69 102 ASP A N 1
ATOM 758 C CA . ASP A 1 102 ? -0.226 -20.901 -4.087 1.00 89.69 102 ASP A CA 1
ATOM 759 C C . ASP A 1 102 ? -0.527 -20.626 -5.584 1.00 89.69 102 ASP A C 1
ATOM 761 O O . ASP A 1 102 ? -1.372 -19.785 -5.908 1.00 89.69 102 ASP A O 1
ATOM 765 N N . ASP A 1 103 ? 0.153 -21.318 -6.511 1.00 91.94 103 ASP A N 1
ATOM 766 C CA . ASP A 1 103 ? 0.037 -21.145 -7.972 1.00 91.94 103 ASP A CA 1
ATOM 767 C C . ASP A 1 103 ? 0.159 -19.671 -8.423 1.00 91.94 103 ASP A C 1
ATOM 769 O O . ASP A 1 103 ? -0.568 -19.166 -9.291 1.00 91.94 103 ASP A O 1
ATOM 773 N N . VAL A 1 104 ? 1.077 -18.935 -7.795 1.00 94.69 104 VAL A N 1
ATOM 774 C CA . VAL A 1 104 ? 1.356 -17.536 -8.123 1.00 94.69 104 VAL A CA 1
ATOM 775 C C . VAL A 1 104 ? 2.187 -17.473 -9.403 1.00 94.69 104 VAL A C 1
ATOM 777 O O . VAL A 1 104 ? 3.258 -18.067 -9.508 1.00 94.69 104 VAL A O 1
ATOM 780 N N . LYS A 1 105 ? 1.692 -16.727 -10.395 1.00 93.62 105 LYS A N 1
ATOM 781 C CA . LYS A 1 105 ? 2.287 -16.624 -11.735 1.00 93.62 105 LYS A CA 1
ATOM 782 C C . LYS A 1 105 ? 2.379 -15.172 -12.194 1.00 93.62 105 LYS A C 1
ATOM 784 O O . LYS A 1 105 ? 1.458 -14.385 -11.965 1.00 93.62 105 LYS A O 1
ATOM 789 N N . GLY A 1 106 ? 3.453 -14.849 -12.916 1.00 93.31 106 GLY A N 1
ATOM 790 C CA . GLY A 1 106 ? 3.655 -13.540 -13.543 1.00 93.31 106 GLY A CA 1
ATOM 791 C C . GLY A 1 106 ? 3.594 -12.388 -12.538 1.00 93.31 106 GLY A C 1
ATOM 792 O O . GLY A 1 106 ? 4.100 -12.502 -11.424 1.00 93.31 106 GLY A O 1
ATOM 793 N N . GLY A 1 107 ? 2.931 -11.293 -12.921 1.00 90.38 107 GLY A N 1
ATOM 794 C CA . GLY A 1 107 ? 2.817 -10.084 -12.097 1.00 90.38 107 GLY A CA 1
ATOM 795 C C . GLY A 1 107 ? 2.148 -10.288 -10.732 1.00 90.38 107 GLY A C 1
ATOM 796 O O . GLY A 1 107 ? 2.383 -9.493 -9.831 1.00 90.38 107 GLY A O 1
ATOM 797 N N . ARG A 1 108 ? 1.407 -11.389 -10.515 1.00 93.12 108 ARG A N 1
ATOM 798 C CA . ARG A 1 108 ? 0.808 -11.709 -9.201 1.00 93.12 108 ARG A CA 1
ATOM 799 C C . ARG A 1 108 ? 1.850 -11.934 -8.099 1.00 93.12 108 ARG A C 1
ATOM 801 O O . ARG A 1 108 ? 1.493 -11.939 -6.926 1.00 93.12 108 ARG A O 1
ATOM 808 N N . VAL A 1 109 ? 3.126 -12.120 -8.451 1.00 94.31 109 VAL A N 1
ATOM 809 C CA . VAL A 1 109 ? 4.225 -12.207 -7.475 1.00 94.31 109 VAL A CA 1
ATOM 810 C C . VAL A 1 109 ? 4.369 -10.928 -6.644 1.00 94.31 109 VAL A C 1
ATOM 812 O O . VAL A 1 109 ? 4.808 -10.991 -5.500 1.00 94.31 109 VAL A O 1
ATOM 815 N N . HIS A 1 110 ? 3.964 -9.782 -7.194 1.00 93.56 110 HIS A N 1
ATOM 816 C CA . HIS A 1 110 ? 3.960 -8.492 -6.512 1.00 93.56 110 HIS A CA 1
ATOM 817 C C . HIS A 1 110 ? 2.907 -8.446 -5.403 1.00 93.56 110 HIS A C 1
ATOM 819 O O . HIS A 1 110 ? 3.248 -8.230 -4.242 1.00 93.56 110 HIS A O 1
ATOM 825 N N . ASP A 1 111 ? 1.658 -8.790 -5.728 1.00 94.62 111 ASP A N 1
ATOM 826 C CA . ASP A 1 111 ? 0.592 -8.922 -4.730 1.00 94.62 111 ASP A CA 1
ATOM 827 C C . ASP A 1 111 ? 0.944 -9.969 -3.667 1.00 94.62 111 ASP A C 1
ATOM 829 O O . ASP A 1 111 ? 0.741 -9.748 -2.475 1.00 94.62 111 ASP A O 1
ATOM 833 N N . PHE A 1 112 ? 1.541 -11.094 -4.077 1.00 95.00 112 PHE A N 1
ATOM 834 C CA . PHE A 1 112 ? 1.995 -12.128 -3.148 1.00 95.00 112 PHE A CA 1
ATOM 835 C C . PHE A 1 112 ? 3.107 -11.626 -2.212 1.00 95.00 112 PHE A C 1
ATOM 837 O O . PHE A 1 112 ? 3.093 -11.928 -1.021 1.00 95.00 112 PHE A O 1
ATOM 844 N N . HIS A 1 113 ? 4.041 -10.811 -2.711 1.00 94.81 113 HIS A N 1
ATOM 845 C CA . HIS A 1 113 ? 5.049 -10.148 -1.881 1.00 94.81 113 HIS A CA 1
ATOM 846 C C . HIS A 1 113 ? 4.411 -9.220 -0.840 1.00 94.81 113 HIS A C 1
ATOM 848 O O . HIS A 1 113 ? 4.803 -9.248 0.328 1.00 94.81 113 HIS A O 1
ATOM 854 N N . ILE A 1 114 ? 3.411 -8.429 -1.241 1.00 94.69 114 ILE A N 1
ATOM 855 C CA . ILE A 1 114 ? 2.669 -7.552 -0.327 1.00 94.69 114 ILE A CA 1
ATOM 856 C C . ILE A 1 114 ? 1.939 -8.383 0.734 1.00 94.69 114 ILE A C 1
ATOM 858 O O . ILE A 1 114 ? 2.019 -8.080 1.924 1.00 94.69 114 ILE A O 1
ATOM 862 N N . ALA A 1 115 ? 1.275 -9.459 0.312 1.00 94.50 115 ALA A N 1
ATOM 863 C CA . ALA A 1 115 ? 0.548 -10.364 1.190 1.00 94.50 115 ALA A CA 1
ATOM 864 C C . ALA A 1 115 ? 1.470 -11.021 2.234 1.00 94.50 115 ALA A C 1
ATOM 866 O O . ALA A 1 115 ? 1.151 -11.026 3.423 1.00 94.50 115 ALA A O 1
ATOM 867 N N . GLU A 1 116 ? 2.640 -11.514 1.825 1.00 93.94 116 GLU A N 1
ATOM 868 C CA . GLU A 1 116 ? 3.614 -12.104 2.749 1.00 93.94 116 GLU A CA 1
ATOM 869 C C . GLU A 1 116 ? 4.191 -11.076 3.727 1.00 93.94 116 GLU A C 1
ATOM 871 O O . GLU A 1 116 ? 4.336 -11.375 4.914 1.00 93.94 116 GLU A O 1
ATOM 876 N N . ALA A 1 117 ? 4.467 -9.852 3.270 1.00 93.50 117 ALA A N 1
ATOM 877 C CA . ALA A 1 117 ? 4.896 -8.773 4.155 1.00 93.50 117 ALA A CA 1
ATOM 878 C C . ALA A 1 117 ? 3.809 -8.423 5.187 1.00 93.50 117 ALA A C 1
ATOM 880 O O . ALA A 1 117 ? 4.116 -8.324 6.373 1.00 93.50 117 ALA A O 1
ATOM 881 N N . ALA A 1 118 ? 2.543 -8.323 4.770 1.00 93.25 118 ALA A N 1
ATOM 882 C CA . ALA A 1 118 ? 1.415 -8.092 5.673 1.00 93.25 118 ALA A CA 1
ATOM 883 C C . ALA A 1 118 ? 1.264 -9.228 6.700 1.00 93.25 118 ALA A C 1
ATOM 885 O O . ALA A 1 118 ? 1.102 -8.974 7.893 1.00 93.25 118 ALA A O 1
ATOM 886 N N . ARG A 1 119 ? 1.389 -10.486 6.257 1.00 92.88 119 ARG A N 1
ATOM 887 C CA . ARG A 1 119 ? 1.313 -11.664 7.128 1.00 92.88 119 ARG A CA 1
ATOM 888 C C . ARG A 1 119 ? 2.424 -11.686 8.170 1.00 92.88 119 ARG A C 1
ATOM 890 O O . ARG A 1 119 ? 2.151 -11.899 9.347 1.00 92.88 119 ARG A O 1
ATOM 897 N N . ILE A 1 120 ? 3.673 -11.487 7.753 1.00 91.38 120 ILE A N 1
ATOM 898 C CA . ILE A 1 120 ? 4.824 -11.507 8.665 1.00 91.38 120 ILE A CA 1
ATOM 899 C C . ILE A 1 120 ? 4.809 -10.287 9.591 1.00 91.38 120 ILE A C 1
ATOM 901 O O . ILE A 1 120 ? 5.177 -10.405 10.756 1.00 91.38 120 ILE A O 1
ATOM 905 N N . GLY A 1 121 ? 4.340 -9.141 9.094 1.00 89.44 121 GLY A N 1
ATOM 906 C CA . GLY A 1 121 ? 4.139 -7.926 9.880 1.00 89.44 121 GLY A CA 1
ATOM 907 C C . GLY A 1 121 ? 2.981 -8.004 10.878 1.00 89.44 121 GLY A C 1
ATOM 908 O O . GLY A 1 121 ? 2.799 -7.071 11.650 1.00 89.44 121 GLY A O 1
ATOM 909 N N . GLY A 1 122 ? 2.202 -9.093 10.890 1.00 90.94 122 GLY A N 1
ATOM 910 C CA . GLY A 1 122 ? 1.094 -9.274 11.829 1.00 90.94 122 GLY A CA 1
ATOM 911 C C . GLY A 1 122 ? -0.121 -8.390 11.535 1.00 90.94 122 GLY A C 1
ATOM 912 O O . GLY A 1 122 ? -0.903 -8.105 12.444 1.00 90.94 122 GLY A O 1
ATOM 913 N N . ALA A 1 123 ? -0.289 -7.955 10.283 1.00 93.88 123 ALA A N 1
ATOM 914 C CA . ALA A 1 123 ? -1.430 -7.148 9.876 1.00 93.88 123 ALA A CA 1
ATOM 915 C C . ALA A 1 123 ? -2.746 -7.884 10.162 1.00 93.88 123 ALA A C 1
ATOM 917 O O . ALA A 1 123 ? -2.879 -9.078 9.903 1.00 93.88 123 ALA A O 1
ATOM 918 N N . ARG A 1 124 ? -3.746 -7.156 10.664 1.00 95.12 124 ARG A N 1
ATOM 919 C CA . ARG A 1 124 ? -5.097 -7.700 10.904 1.00 95.12 124 ARG A CA 1
ATOM 920 C C . ARG A 1 124 ? -6.037 -7.473 9.727 1.00 95.12 124 ARG A C 1
ATOM 922 O O . ARG A 1 124 ? -6.988 -8.231 9.540 1.00 95.12 124 ARG A O 1
ATOM 929 N N . ILE A 1 125 ? -5.781 -6.416 8.963 1.00 96.38 125 ILE A N 1
ATOM 930 C CA . ILE A 1 125 ? -6.586 -5.975 7.830 1.00 96.38 125 ILE A CA 1
ATOM 931 C C . ILE A 1 125 ? -5.629 -5.608 6.696 1.00 96.38 125 ILE A C 1
ATOM 933 O O . ILE A 1 125 ? -4.644 -4.908 6.916 1.00 96.38 125 ILE A O 1
ATOM 937 N N . VAL A 1 126 ? -5.930 -6.075 5.489 1.00 97.00 126 VAL A N 1
ATOM 938 C CA . VAL A 1 126 ? -5.353 -5.579 4.240 1.00 97.00 126 VAL A CA 1
ATOM 939 C C . VAL A 1 126 ? -6.455 -4.867 3.471 1.00 97.00 126 VAL A C 1
ATOM 941 O O . VAL A 1 126 ? -7.497 -5.461 3.181 1.00 97.00 126 VAL A O 1
ATOM 944 N N . VAL A 1 127 ? -6.209 -3.600 3.143 1.00 96.38 127 VAL A N 1
ATOM 945 C CA . VAL A 1 127 ? -7.108 -2.787 2.321 1.00 96.38 127 VAL A CA 1
ATOM 946 C C . VAL A 1 127 ? -6.652 -2.872 0.870 1.00 96.38 127 VAL A C 1
ATOM 948 O O . VAL A 1 127 ? -5.510 -2.540 0.556 1.00 96.38 127 VAL A O 1
ATOM 951 N N . THR A 1 128 ? -7.511 -3.372 -0.014 1.00 95.44 128 THR A N 1
ATOM 952 C CA . THR A 1 128 ? -7.197 -3.537 -1.436 1.00 95.44 128 THR A CA 1
ATOM 953 C C . THR A 1 128 ? -8.459 -3.678 -2.277 1.00 95.44 128 THR A C 1
ATOM 955 O O . THR A 1 128 ? -9.407 -4.371 -1.904 1.00 95.44 128 THR A O 1
ATOM 958 N N . GLU A 1 129 ? -8.433 -3.103 -3.476 1.00 93.19 129 GLU A N 1
ATOM 959 C CA . GLU A 1 129 ? -9.471 -3.335 -4.485 1.00 93.19 129 GLU A CA 1
ATOM 960 C C . GLU A 1 129 ? -9.289 -4.700 -5.186 1.00 93.19 129 GLU A C 1
ATOM 962 O O . GLU A 1 129 ? -10.243 -5.293 -5.687 1.00 93.19 129 GLU A O 1
ATOM 967 N N . ASN A 1 130 ? -8.086 -5.286 -5.141 1.00 92.56 130 ASN A N 1
ATOM 968 C CA . ASN A 1 130 ? -7.757 -6.570 -5.773 1.00 92.56 130 ASN A CA 1
ATOM 969 C C . ASN A 1 130 ? -7.962 -7.767 -4.830 1.00 92.56 130 ASN A C 1
ATOM 971 O O . ASN A 1 130 ? -7.109 -8.651 -4.727 1.00 92.56 130 ASN A O 1
ATOM 975 N N . ARG A 1 131 ? -9.112 -7.847 -4.149 1.00 93.50 131 ARG A N 1
ATOM 976 C CA . ARG A 1 131 ? -9.377 -8.845 -3.084 1.00 93.50 131 ARG A CA 1
ATOM 977 C C . ARG A 1 131 ? -9.037 -10.283 -3.470 1.00 93.50 131 ARG A C 1
ATOM 979 O O . ARG A 1 131 ? -8.513 -11.039 -2.656 1.00 93.50 131 ARG A O 1
ATOM 986 N N . ARG A 1 132 ? -9.293 -10.660 -4.727 1.00 92.12 132 ARG A N 1
ATOM 987 C CA . ARG A 1 132 ? -8.994 -11.999 -5.257 1.00 92.12 132 ARG A CA 1
ATOM 988 C C . ARG A 1 132 ? -7.523 -12.389 -5.084 1.00 92.12 132 ARG A C 1
ATOM 990 O O . ARG A 1 132 ? -7.239 -13.557 -4.851 1.00 92.12 132 ARG A O 1
ATOM 997 N N . HIS A 1 133 ? -6.591 -11.450 -5.224 1.00 92.25 133 HIS A N 1
ATOM 998 C CA . HIS A 1 133 ? -5.160 -11.744 -5.111 1.00 92.25 133 HIS A CA 1
ATOM 999 C C . HIS A 1 133 ? -4.718 -11.925 -3.654 1.00 92.25 133 HIS A C 1
ATOM 1001 O O . HIS A 1 133 ? -3.736 -12.615 -3.398 1.00 92.25 133 HIS A O 1
ATOM 1007 N N . PHE A 1 134 ? -5.493 -11.387 -2.710 1.00 94.69 134 PHE A N 1
ATOM 1008 C CA . PHE A 1 134 ? -5.206 -11.411 -1.279 1.00 94.69 134 PHE A CA 1
ATOM 1009 C C . PHE A 1 134 ? -6.083 -12.397 -0.499 1.00 94.69 134 PHE A C 1
ATOM 1011 O O . PHE A 1 134 ? -5.846 -12.607 0.686 1.00 94.69 134 PHE A O 1
ATOM 1018 N N . SER A 1 135 ? -7.045 -13.075 -1.137 1.00 91.88 135 SER A N 1
ATOM 1019 C CA . SER A 1 135 ? -7.894 -14.076 -0.475 1.00 91.88 135 SER A CA 1
ATOM 1020 C C . SER A 1 135 ? -7.132 -15.188 0.265 1.00 91.88 135 SER A C 1
ATOM 1022 O O . SER A 1 135 ? -7.652 -15.644 1.285 1.00 91.88 135 SER A O 1
ATOM 1024 N N . PRO A 1 136 ? -5.913 -15.616 -0.143 1.00 91.44 136 PRO A N 1
ATOM 1025 C CA . PRO A 1 136 ? -5.121 -16.546 0.659 1.00 91.44 136 PRO A CA 1
AT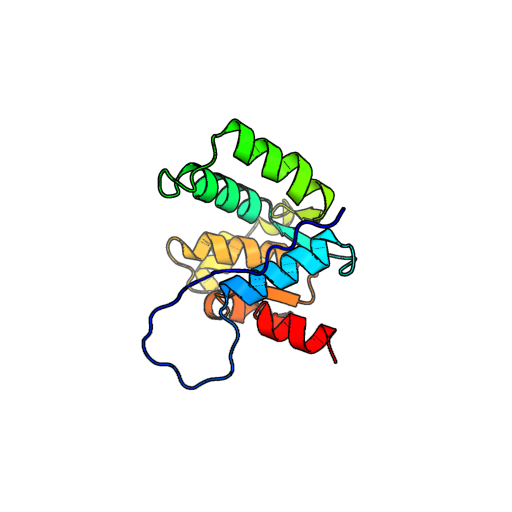OM 1026 C C . PRO A 1 136 ? -4.842 -16.054 2.085 1.00 91.44 136 PRO A C 1
ATOM 1028 O O . PRO A 1 136 ? -4.700 -16.879 2.981 1.00 91.44 136 PRO A O 1
ATOM 1031 N N . LEU A 1 137 ? -4.826 -14.740 2.337 1.00 92.62 137 LEU A N 1
ATOM 1032 C CA . LEU A 1 137 ? -4.585 -14.174 3.667 1.00 92.62 137 LEU A CA 1
ATOM 1033 C C . LEU A 1 137 ? -5.667 -14.522 4.697 1.00 92.62 137 LEU A C 1
ATOM 1035 O O . LEU A 1 137 ? -5.375 -14.584 5.893 1.00 92.62 137 LEU A O 1
ATOM 1039 N N . LEU A 1 138 ? -6.883 -14.840 4.242 1.00 94.00 138 LEU A N 1
ATOM 1040 C CA . LEU A 1 138 ? -7.993 -15.236 5.113 1.00 94.00 138 LEU A CA 1
ATOM 1041 C C . LEU A 1 138 ? -7.650 -16.482 5.949 1.00 94.00 138 LEU A C 1
ATOM 1043 O O . LEU A 1 138 ? -8.086 -16.588 7.093 1.00 94.00 138 LEU A O 1
ATOM 1047 N N . ARG A 1 139 ? -6.810 -17.396 5.430 1.00 93.12 139 ARG A N 1
ATOM 1048 C CA . ARG A 1 139 ? -6.366 -18.604 6.159 1.00 93.12 139 ARG A CA 1
ATOM 1049 C C . ARG A 1 139 ? -5.475 -18.298 7.366 1.00 93.12 139 ARG A C 1
ATOM 1051 O O . ARG A 1 139 ? -5.293 -19.157 8.220 1.00 93.12 139 ARG A O 1
ATOM 1058 N N . TYR A 1 140 ? -4.934 -17.082 7.434 1.00 92.69 140 TYR A N 1
ATOM 1059 C CA . TYR A 1 140 ? -4.133 -16.581 8.550 1.00 92.69 140 TYR A CA 1
ATOM 1060 C C . TYR A 1 140 ? -4.928 -15.640 9.468 1.00 92.69 140 TYR A C 1
ATOM 1062 O O . TYR A 1 140 ? -4.342 -14.993 10.329 1.00 92.69 140 TYR A O 1
ATOM 1070 N N . GLY A 1 141 ? -6.251 -15.538 9.286 1.00 95.44 141 GLY A N 1
ATOM 1071 C CA . GLY A 1 141 ? -7.109 -14.652 10.079 1.00 95.44 141 GLY A CA 1
ATOM 1072 C C . GLY A 1 141 ? -6.992 -13.169 9.715 1.00 95.44 141 GLY A C 1
ATOM 1073 O O . GLY A 1 141 ? -7.500 -12.323 10.448 1.00 95.44 141 GLY A O 1
ATOM 1074 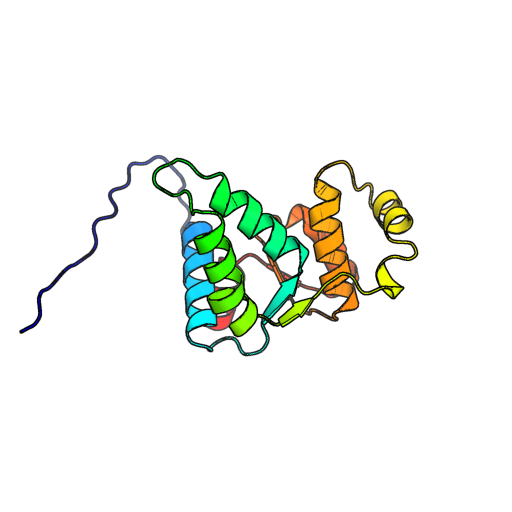N N . ILE A 1 142 ? -6.344 -12.843 8.594 1.00 97.31 142 ILE A N 1
ATOM 1075 C CA . ILE A 1 142 ? -6.189 -11.466 8.121 1.00 97.31 142 ILE A CA 1
ATOM 1076 C C . ILE A 1 142 ? -7.383 -11.126 7.239 1.00 97.31 142 ILE A C 1
ATOM 1078 O O . ILE A 1 142 ? -7.653 -11.804 6.246 1.00 97.31 142 ILE A O 1
ATOM 1082 N N . ARG A 1 143 ? -8.103 -10.066 7.597 1.00 97.00 143 ARG A N 1
ATOM 1083 C CA . ARG A 1 143 ? -9.264 -9.588 6.844 1.00 97.00 143 ARG A CA 1
ATOM 1084 C C . ARG A 1 143 ? -8.800 -8.885 5.573 1.00 97.00 143 ARG A C 1
ATOM 1086 O O . ARG A 1 143 ? -7.818 -8.152 5.594 1.00 97.00 143 ARG A O 1
ATOM 1093 N N . VAL A 1 144 ? -9.533 -9.072 4.481 1.00 97.38 144 VAL A N 1
ATOM 1094 C CA . VAL A 1 144 ? -9.271 -8.392 3.206 1.00 97.38 144 VAL A CA 1
ATOM 1095 C C . VAL A 1 144 ? -10.514 -7.607 2.822 1.00 97.38 144 VAL A C 1
ATOM 1097 O O . VAL A 1 144 ? -11.556 -8.209 2.539 1.00 97.38 144 VAL A O 1
ATOM 1100 N N . VAL A 1 145 ? -10.399 -6.284 2.828 1.00 96.31 145 VAL A N 1
ATOM 1101 C CA . VAL A 1 145 ? -11.513 -5.347 2.623 1.00 96.31 145 VAL A CA 1
ATOM 1102 C C . VAL A 1 145 ? -11.168 -4.320 1.548 1.00 96.31 145 VAL A C 1
ATOM 1104 O O . VAL A 1 145 ? -9.991 -4.069 1.289 1.00 96.31 145 VAL A O 1
ATOM 1107 N N . THR A 1 146 ? -12.178 -3.733 0.913 1.00 96.31 146 THR A N 1
ATOM 1108 C CA . THR A 1 146 ? -11.992 -2.538 0.069 1.00 96.31 146 THR A CA 1
ATOM 1109 C C . THR A 1 146 ? -11.906 -1.273 0.922 1.00 96.31 146 THR A C 1
ATOM 1111 O O . THR A 1 146 ? -12.231 -1.296 2.114 1.00 96.31 146 THR A O 1
ATOM 1114 N N . ALA A 1 147 ? -11.506 -0.148 0.319 1.00 95.12 147 ALA A N 1
ATOM 1115 C CA . ALA A 1 147 ? -11.519 1.135 1.026 1.00 95.12 147 ALA A CA 1
ATOM 1116 C C . ALA A 1 147 ? -12.940 1.513 1.488 1.00 95.12 147 ALA A C 1
ATOM 1118 O O . ALA A 1 147 ? -13.139 1.908 2.634 1.00 95.12 147 ALA A O 1
ATOM 1119 N N . ALA A 1 148 ? -13.943 1.295 0.630 1.00 95.44 148 ALA A N 1
ATOM 1120 C CA . ALA A 1 148 ? -15.345 1.584 0.938 1.00 95.44 148 ALA A CA 1
ATOM 1121 C C . ALA A 1 148 ? -15.891 0.734 2.099 1.00 95.44 148 ALA A C 1
ATOM 1123 O O . ALA A 1 148 ? -16.645 1.231 2.935 1.00 95.44 148 ALA A O 1
ATOM 1124 N N . GLU A 1 149 ? -15.516 -0.548 2.163 1.00 95.62 149 GLU A N 1
ATOM 1125 C CA . GLU A 1 149 ? -15.896 -1.429 3.272 1.00 95.62 149 GLU A CA 1
ATOM 1126 C C . GLU A 1 149 ? -15.290 -0.940 4.593 1.00 95.62 149 GLU A C 1
ATOM 1128 O O . GLU A 1 149 ? -16.007 -0.853 5.589 1.00 95.62 149 GLU A O 1
ATOM 1133 N N . LEU A 1 150 ? -14.007 -0.560 4.593 1.00 95.06 150 LEU A N 1
ATOM 1134 C CA . LEU A 1 150 ? -13.349 -0.046 5.793 1.00 95.06 150 LEU A CA 1
ATOM 1135 C C . LEU A 1 150 ? -13.957 1.283 6.262 1.00 95.06 150 LEU A C 1
ATOM 1137 O O . LEU A 1 150 ? -14.259 1.425 7.441 1.00 95.06 150 LEU A O 1
ATOM 1141 N N . LEU A 1 151 ? -14.189 2.237 5.359 1.00 94.81 151 LEU A N 1
ATOM 1142 C CA . LEU A 1 151 ? -14.799 3.529 5.704 1.00 94.81 151 LEU A CA 1
ATOM 1143 C C . LEU A 1 151 ? -16.190 3.372 6.323 1.00 94.81 151 LEU A C 1
ATOM 1145 O O . LEU A 1 151 ? -16.530 4.048 7.296 1.00 94.81 151 LEU A O 1
ATOM 1149 N N . LYS A 1 152 ? -16.981 2.428 5.808 1.00 94.56 152 LYS A N 1
ATOM 1150 C CA . LYS A 1 152 ? -18.287 2.099 6.382 1.00 94.56 152 LYS A CA 1
ATOM 1151 C C . LYS A 1 152 ? -18.174 1.559 7.811 1.00 94.56 152 LYS A C 1
ATOM 1153 O O . LYS A 1 152 ? -19.046 1.847 8.622 1.00 94.56 152 LYS A O 1
ATOM 1158 N N . GLU A 1 153 ? -17.133 0.784 8.112 1.00 92.62 153 GLU A N 1
ATOM 1159 C CA . GLU A 1 153 ? -16.860 0.283 9.467 1.00 92.62 153 GLU A CA 1
ATOM 1160 C C . GLU A 1 153 ? -16.375 1.384 10.414 1.00 92.62 153 GLU A C 1
ATOM 1162 O O . GLU A 1 153 ? -16.697 1.338 11.593 1.00 92.62 153 GLU A O 1
ATOM 1167 N N . LEU A 1 154 ? -15.626 2.369 9.912 1.00 88.56 154 LEU A N 1
ATOM 1168 C CA . LEU A 1 154 ? -15.149 3.507 10.708 1.00 88.56 154 LEU A CA 1
ATOM 1169 C C . LEU A 1 154 ? -16.262 4.514 11.031 1.00 88.56 154 LEU A C 1
ATOM 1171 O O . LEU A 1 154 ? -16.187 5.216 12.035 1.00 88.56 154 LEU A O 1
ATOM 1175 N N . SER A 1 155 ? -17.285 4.583 10.177 1.00 83.31 155 SER A N 1
ATOM 1176 C CA . SER A 1 155 ? -18.429 5.491 10.325 1.00 83.31 155 SER A CA 1
ATOM 1177 C C . SER A 1 155 ? -19.567 4.928 11.193 1.00 83.31 155 SER A C 1
ATOM 1179 O O . SER A 1 155 ? -20.557 5.631 11.410 1.00 83.31 155 SER A O 1
ATOM 1181 N N . GLY A 1 156 ? -19.478 3.661 11.618 1.00 65.06 156 GLY A N 1
ATOM 1182 C CA . GLY A 1 156 ? -20.504 2.948 12.394 1.00 65.06 156 GLY A CA 1
ATOM 1183 C C . GLY A 1 156 ? -20.105 2.736 13.845 1.00 65.06 156 GLY A C 1
ATOM 1184 O O . GLY A 1 156 ? -21.013 2.827 14.700 1.00 65.06 156 GLY A O 1
#

Radius of gyration: 18.05 Å; chains: 1; bounding box: 43×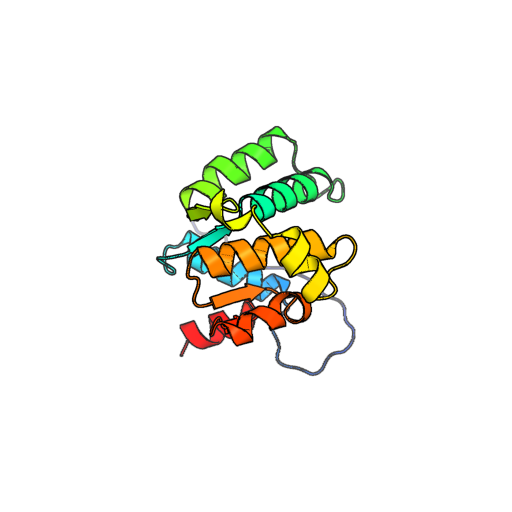62×34 Å

Secondary structure (DSSP, 8-state):
-----------------S----HHHHHHHHHHHHHTT--SS-EEEHHHHHHHHHHHTTS-TTTPPPHHHHHHIIIIIITTTSEEE---HHHHTTHHHHHHHTT--TTHHHHHHHHHHHHHTT-SEEE-S-HHHHGGGGGGT-EEE-HHHHHHHHT-